Protein AF-A0A2R7KBV0-F1 (afdb_monomer)

Foldseek 3Di:
DDKAWDPPPDPDPVVVVVVVVVLVVFWQWAWEWDDDPPGITIIIDTDGDDVPQQPLCVVDPQQAEHDYPPLQQAQAADNYGHCSHLLNVLCSVCSVVCCPPVVVLNVLLVVLSHDPPLVVSLVVNVVSLVVCLVVPDPVSRRDPSSRDDSCSHDD

Secondary structure (DSSP, 8-state):
-EEEEES-SSS-HHHHHHHHHHHHHHSEEEEEEEEETTEEEEEEEEE-----S-GGGTTSTT--EEEESTT------SS-EETTSHHHHHHHHHHHHHHHH-HHHHHHHHHGGG-S-HHHHHHHHHHHHHHHHHHS-TTTPPPGGG---GGGG--

Radius of gyration: 16.35 Å; Cα contacts (8 Å, |Δi|>4): 195; chains: 1; bounding box: 40×25×45 Å

Solvent-accessible surface area (backbone atoms only — not comparable to full-atom values): 8967 Å² total; per-residue (Å²): 122,53,80,45,76,49,81,62,93,49,101,40,71,67,60,48,52,51,54,52,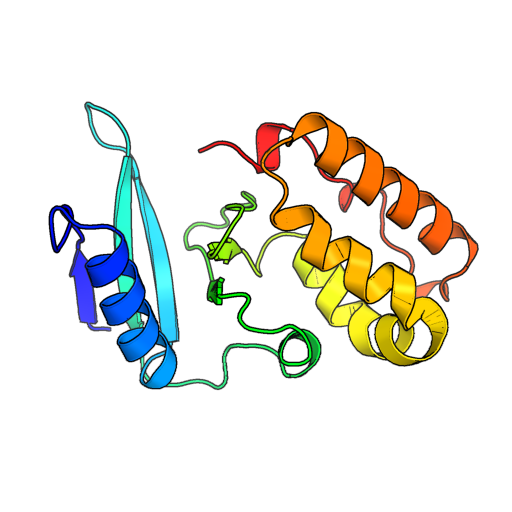49,57,44,58,77,68,25,34,59,35,40,36,78,45,83,49,101,86,56,73,44,50,33,39,36,43,42,76,67,55,92,73,73,55,74,68,57,67,82,46,86,86,64,40,67,30,48,51,55,89,82,46,62,43,41,44,67,54,67,46,35,27,49,70,16,61,49,44,47,51,43,55,75,32,26,69,59,27,55,74,75,36,38,71,58,46,50,48,60,58,58,43,48,57,51,86,53,57,68,62,31,37,54,50,46,39,53,51,51,60,52,40,51,76,70,46,58,83,96,58,39,69,57,80,83,43,52,66,52,76,70,33,68,53,135

Structure (mmCIF, N/CA/C/O backbone):
data_AF-A0A2R7KBV0-F1
#
_entry.id   AF-A0A2R7KBV0-F1
#
loop_
_atom_site.group_PDB
_atom_site.id
_atom_site.type_symbol
_atom_site.label_atom_id
_atom_site.label_alt_id
_atom_site.label_comp_id
_atom_site.label_asym_id
_atom_site.label_entity_id
_atom_site.label_seq_id
_atom_site.pdbx_PDB_ins_code
_atom_site.Cartn_x
_atom_site.Cartn_y
_atom_site.Cartn_z
_atom_site.occupancy
_atom_site.B_iso_or_equiv
_atom_site.auth_seq_id
_atom_site.auth_comp_id
_atom_site.auth_asym_id
_atom_site.auth_atom_id
_atom_site.pdbx_PDB_model_num
ATOM 1 N N . SER A 1 1 ? -2.240 -15.409 -21.882 1.00 54.91 1 SER A N 1
ATOM 2 C CA . SER A 1 1 ? -1.669 -14.152 -21.367 1.00 54.91 1 SER A CA 1
ATOM 3 C C . SER A 1 1 ? -0.742 -13.577 -22.419 1.00 54.91 1 SER A C 1
ATOM 5 O O . SER A 1 1 ? -0.013 -14.332 -23.056 1.00 54.91 1 SER A O 1
ATOM 7 N N . VAL A 1 2 ? -0.813 -12.267 -22.657 1.00 59.50 2 VAL A N 1
ATOM 8 C CA . VAL A 1 2 ? 0.133 -11.575 -23.544 1.00 59.50 2 VAL A CA 1
ATOM 9 C C . VAL A 1 2 ? 1.276 -11.070 -22.670 1.00 59.50 2 VAL A C 1
ATOM 11 O O . VAL A 1 2 ? 1.040 -10.358 -21.694 1.00 59.50 2 VAL A O 1
ATOM 14 N N . VAL A 1 3 ? 2.503 -11.486 -22.988 1.00 54.00 3 VAL A N 1
ATOM 15 C CA . VAL A 1 3 ? 3.711 -11.042 -22.281 1.00 54.00 3 VAL A CA 1
ATOM 16 C C . VAL A 1 3 ? 4.229 -9.781 -22.951 1.00 54.00 3 VAL A C 1
ATOM 18 O O . VAL A 1 3 ? 4.500 -9.781 -24.151 1.00 54.00 3 VAL A O 1
ATOM 21 N N . PHE A 1 4 ? 4.391 -8.720 -22.170 1.00 59.19 4 PHE A N 1
ATOM 22 C CA . PHE A 1 4 ? 4.895 -7.437 -22.626 1.00 59.19 4 PHE A CA 1
ATOM 23 C C . PHE A 1 4 ? 6.186 -7.105 -21.873 1.00 59.19 4 PHE A C 1
ATOM 25 O O . PHE A 1 4 ? 6.184 -6.655 -20.727 1.00 59.19 4 PHE A O 1
ATOM 32 N N . LYS A 1 5 ? 7.326 -7.373 -22.515 1.00 50.88 5 LYS A N 1
ATOM 33 C CA . LYS A 1 5 ? 8.647 -7.094 -21.939 1.00 50.88 5 LYS A CA 1
ATOM 34 C C . LYS A 1 5 ? 9.022 -5.642 -22.206 1.00 50.88 5 LYS A C 1
ATOM 36 O O . LYS A 1 5 ? 9.054 -5.222 -23.361 1.00 50.88 5 LYS A O 1
ATOM 41 N N . SER A 1 6 ? 9.270 -4.876 -21.147 1.00 53.38 6 SER A N 1
ATOM 42 C CA . SER A 1 6 ? 9.641 -3.468 -21.255 1.00 53.38 6 SER A CA 1
ATOM 43 C C . SER A 1 6 ? 11.149 -3.292 -21.172 1.00 53.38 6 SER A C 1
ATOM 45 O O . SER A 1 6 ? 11.678 -3.024 -20.094 1.00 53.38 6 SER A O 1
ATOM 47 N N . ALA A 1 7 ? 11.817 -3.237 -22.317 1.00 43.31 7 ALA A N 1
ATOM 48 C CA . ALA A 1 7 ? 13.071 -2.502 -22.399 1.00 43.31 7 ALA A CA 1
ATOM 49 C C . ALA A 1 7 ? 12.731 -1.033 -22.702 1.00 43.31 7 ALA A C 1
ATOM 51 O O . ALA A 1 7 ? 12.784 -0.630 -23.854 1.00 43.31 7 ALA A O 1
ATOM 52 N N . ASN A 1 8 ? 12.297 -0.261 -21.694 1.00 45.56 8 ASN A N 1
ATOM 53 C CA . ASN A 1 8 ? 11.974 1.175 -21.804 1.00 45.56 8 ASN A CA 1
ATOM 54 C C . ASN A 1 8 ? 11.218 1.561 -23.099 1.00 45.56 8 ASN A C 1
ATOM 56 O O . ASN A 1 8 ? 11.836 2.053 -24.041 1.00 45.56 8 ASN A O 1
ATOM 60 N N . PHE A 1 9 ? 9.892 1.360 -23.148 1.00 49.53 9 PHE A N 1
ATOM 61 C CA . PHE A 1 9 ? 9.074 1.601 -24.357 1.00 49.53 9 PHE A CA 1
ATOM 62 C C . PHE A 1 9 ? 9.349 2.935 -25.053 1.00 49.53 9 PHE A C 1
ATOM 64 O O . PHE A 1 9 ? 9.396 2.992 -26.281 1.00 49.53 9 PHE A O 1
ATOM 71 N N . TYR A 1 10 ? 9.581 3.984 -24.267 1.00 45.59 10 TYR A N 1
ATOM 72 C CA . TYR A 1 10 ? 10.082 5.270 -24.725 1.00 45.59 10 TYR A CA 1
ATOM 73 C C . TYR A 1 10 ? 11.101 5.814 -23.7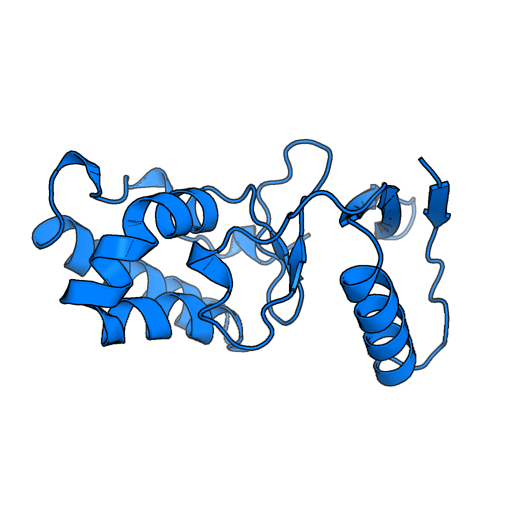20 1.00 45.59 10 TYR A C 1
ATOM 75 O O . TYR A 1 10 ? 11.023 5.536 -22.523 1.00 45.59 10 TYR A O 1
ATOM 83 N N . SER A 1 11 ? 12.016 6.668 -24.179 1.00 54.53 11 SER A N 1
ATOM 84 C CA . SER A 1 11 ? 12.956 7.418 -23.328 1.00 54.53 11 SER A CA 1
ATOM 85 C C . SER A 1 11 ? 12.284 8.471 -22.427 1.00 54.53 11 SER A C 1
ATOM 87 O O . SER A 1 11 ? 12.976 9.238 -21.765 1.00 54.53 11 SER A O 1
ATOM 89 N N . ASN A 1 12 ? 10.948 8.544 -22.427 1.00 63.28 12 ASN A N 1
ATOM 90 C CA . ASN A 1 12 ? 10.161 9.579 -21.771 1.00 63.28 12 ASN A CA 1
ATOM 91 C C . ASN A 1 12 ? 9.165 8.966 -20.769 1.00 63.28 12 ASN A C 1
ATOM 93 O O . ASN A 1 12 ? 8.214 8.283 -21.157 1.00 63.28 12 ASN A O 1
ATOM 97 N N . ASP A 1 13 ? 9.358 9.277 -19.488 1.00 64.06 13 ASP A N 1
ATOM 98 C CA . ASP A 1 13 ? 8.553 8.777 -18.365 1.00 64.06 13 ASP A CA 1
ATOM 99 C C . ASP A 1 13 ? 7.076 9.183 -18.425 1.00 64.06 13 ASP A C 1
ATOM 101 O O . ASP A 1 13 ? 6.209 8.433 -17.972 1.00 64.06 13 ASP A O 1
ATOM 105 N N . VAL A 1 14 ? 6.763 10.329 -19.037 1.00 65.75 14 VAL A N 1
ATOM 106 C CA . VAL A 1 14 ? 5.379 10.791 -19.226 1.00 65.75 14 VAL A CA 1
ATOM 107 C C . VAL A 1 14 ? 4.654 9.888 -20.219 1.00 65.75 14 VAL A C 1
ATOM 109 O O . VAL A 1 14 ? 3.524 9.469 -19.977 1.00 65.75 14 VAL A O 1
ATOM 112 N N . VAL A 1 15 ? 5.323 9.536 -21.319 1.00 64.25 15 VAL A N 1
ATOM 113 C CA . VAL A 1 15 ? 4.763 8.652 -22.349 1.00 64.25 15 VAL A CA 1
ATOM 114 C C . VAL A 1 15 ? 4.576 7.246 -21.784 1.00 64.25 15 VAL A C 1
ATOM 116 O O . VAL A 1 15 ? 3.501 6.669 -21.931 1.00 64.25 15 VAL A O 1
ATOM 119 N N . ASN A 1 16 ? 5.570 6.730 -21.057 1.00 67.00 16 ASN A N 1
ATOM 120 C CA . ASN A 1 16 ? 5.471 5.428 -20.392 1.00 67.00 16 ASN A CA 1
ATOM 121 C C . ASN A 1 16 ? 4.308 5.392 -19.386 1.00 67.00 16 ASN A C 1
ATOM 123 O O . ASN A 1 16 ? 3.530 4.439 -19.373 1.00 67.00 16 ASN A O 1
ATOM 127 N N . SER A 1 17 ? 4.141 6.453 -18.592 1.00 68.69 17 SER A N 1
ATOM 128 C CA . SER A 1 17 ? 3.025 6.591 -17.649 1.00 68.69 17 SER A CA 1
ATOM 129 C C . SER A 1 17 ? 1.667 6.628 -18.353 1.00 68.69 17 SER A C 1
ATOM 131 O O . SER A 1 17 ? 0.721 5.997 -17.879 1.00 68.69 17 SER A O 1
ATOM 133 N N . PHE A 1 18 ? 1.557 7.327 -19.485 1.00 67.81 18 PHE A N 1
ATOM 134 C CA . PHE A 1 18 ? 0.317 7.410 -20.259 1.00 67.81 18 PHE A CA 1
ATOM 135 C C . PHE A 1 18 ? -0.059 6.073 -20.911 1.00 67.81 18 PHE A C 1
ATOM 137 O O . PHE A 1 18 ? -1.211 5.656 -20.834 1.00 67.81 18 PHE A O 1
ATOM 144 N N . PHE A 1 19 ? 0.911 5.359 -21.489 1.00 71.94 19 PHE A N 1
ATOM 145 C CA . PHE A 1 19 ? 0.677 4.020 -22.035 1.00 71.94 19 PHE A CA 1
ATOM 146 C C . PHE A 1 19 ? 0.234 3.035 -20.957 1.00 71.94 19 PHE A C 1
ATOM 148 O O . PHE A 1 19 ? -0.752 2.331 -21.151 1.00 71.94 19 PHE A O 1
ATOM 155 N N . LEU A 1 20 ? 0.922 3.014 -19.812 1.00 71.75 20 LEU A N 1
ATOM 156 C CA . LEU A 1 20 ? 0.528 2.166 -18.688 1.00 71.75 20 LEU A CA 1
ATOM 157 C C . LEU A 1 20 ? -0.881 2.504 -18.198 1.00 71.75 20 LEU A C 1
ATOM 159 O O . LEU A 1 20 ? -1.669 1.595 -17.981 1.00 71.75 20 LEU A O 1
ATOM 163 N N . TYR A 1 21 ? -1.229 3.792 -18.129 1.00 71.81 21 TYR A N 1
ATOM 164 C CA . TYR A 1 21 ? -2.582 4.211 -17.769 1.00 71.81 21 TYR A CA 1
ATOM 165 C C . TYR A 1 21 ? -3.627 3.658 -18.746 1.00 71.81 21 TYR A C 1
ATOM 167 O O . TYR A 1 21 ? -4.610 3.064 -18.320 1.00 71.81 21 TYR A O 1
ATOM 175 N N . ILE A 1 22 ? -3.403 3.785 -20.060 1.00 72.00 22 ILE A N 1
ATOM 176 C CA . ILE A 1 22 ? -4.310 3.212 -21.067 1.00 72.00 22 ILE A CA 1
ATOM 177 C C . ILE A 1 22 ? -4.441 1.696 -20.885 1.00 72.00 22 ILE A C 1
ATOM 179 O O . ILE A 1 22 ? -5.551 1.171 -20.967 1.00 72.00 22 ILE A O 1
ATOM 183 N N . LEU A 1 23 ? -3.335 0.990 -20.637 1.00 75.69 23 LEU A N 1
ATOM 184 C CA . LEU A 1 23 ? -3.361 -0.453 -20.403 1.00 75.69 23 LEU A CA 1
ATOM 185 C C . LEU A 1 23 ? -4.167 -0.804 -19.148 1.00 75.69 23 LEU A C 1
ATOM 187 O O . LEU A 1 23 ? -5.023 -1.675 -19.224 1.00 75.69 23 LEU A O 1
ATOM 191 N N . GLU A 1 24 ? -3.968 -0.090 -18.041 1.00 69.81 24 GLU A N 1
ATOM 192 C CA . GLU A 1 24 ? -4.709 -0.273 -16.784 1.00 69.81 24 GLU A CA 1
ATOM 193 C C . GLU A 1 24 ? -6.220 -0.043 -16.943 1.00 69.81 24 GLU A C 1
ATOM 195 O O . GLU A 1 24 ? -7.011 -0.700 -16.275 1.00 69.81 24 GLU A O 1
ATOM 200 N N . GLN A 1 25 ? -6.644 0.854 -17.842 1.00 70.75 25 GLN A N 1
ATOM 201 C CA . GLN A 1 25 ? -8.071 1.073 -18.119 1.00 70.75 25 GLN A CA 1
ATOM 202 C C . GLN A 1 25 ? -8.728 -0.069 -18.915 1.00 70.75 25 GLN A C 1
ATOM 204 O O . GLN A 1 25 ? -9.952 -0.130 -18.982 1.00 70.75 25 GLN A O 1
ATOM 209 N N . ASN A 1 26 ? -7.942 -0.942 -19.555 1.00 70.50 26 ASN A N 1
ATOM 210 C CA . ASN A 1 26 ? -8.446 -1.944 -20.503 1.00 70.50 26 ASN A CA 1
ATOM 211 C C . ASN A 1 26 ? -8.033 -3.388 -20.164 1.00 70.50 26 ASN A C 1
ATOM 213 O O . ASN A 1 26 ? -8.579 -4.327 -20.742 1.00 70.50 26 ASN A O 1
ATOM 217 N N . PHE A 1 27 ? -7.079 -3.582 -19.252 1.00 73.69 27 PHE A N 1
ATOM 218 C CA . PHE A 1 27 ? -6.499 -4.880 -18.917 1.00 73.69 27 PHE A CA 1
ATOM 219 C C . PHE A 1 27 ? -6.086 -4.936 -17.448 1.00 73.69 27 PHE A C 1
ATOM 221 O O . PHE A 1 27 ? -5.672 -3.935 -16.861 1.00 73.69 27 PHE A O 1
ATOM 228 N N . THR A 1 28 ? -6.082 -6.138 -16.874 1.00 72.31 28 THR A N 1
ATOM 229 C CA . THR A 1 28 ? -5.343 -6.377 -15.632 1.00 72.31 28 THR A CA 1
ATOM 230 C C . THR A 1 28 ? -3.850 -6.447 -15.960 1.00 72.31 28 THR A C 1
ATOM 232 O O . THR A 1 28 ? -3.425 -7.255 -16.791 1.00 72.31 28 THR A O 1
ATOM 235 N N . VAL A 1 29 ? -3.052 -5.598 -15.307 1.00 73.06 29 VAL A N 1
ATOM 236 C CA . VAL A 1 29 ? -1.599 -5.501 -15.504 1.00 73.06 29 VAL A CA 1
ATOM 237 C C . VAL A 1 29 ? -0.880 -6.111 -14.299 1.00 73.06 29 VAL A C 1
ATOM 239 O O . VAL A 1 29 ? -0.909 -5.548 -13.207 1.00 73.06 29 VAL A O 1
ATOM 242 N N . ASN A 1 30 ? -0.209 -7.249 -14.485 1.00 72.81 30 ASN A N 1
ATOM 243 C CA . ASN A 1 30 ? 0.689 -7.817 -13.473 1.00 72.81 30 ASN A CA 1
ATOM 244 C C . ASN A 1 30 ? 2.132 -7.398 -13.759 1.00 72.81 30 ASN A C 1
ATOM 246 O O . ASN A 1 30 ? 2.537 -7.307 -14.921 1.00 72.81 30 ASN A O 1
ATOM 250 N N . ILE A 1 31 ? 2.910 -7.155 -12.705 1.00 72.88 31 ILE A N 1
ATOM 251 C CA . ILE A 1 31 ? 4.314 -6.752 -12.815 1.00 72.88 31 ILE A CA 1
ATOM 252 C C . ILE A 1 31 ? 5.196 -7.883 -12.291 1.00 72.88 31 ILE A C 1
ATOM 254 O O . ILE A 1 31 ? 5.051 -8.338 -11.157 1.00 72.88 31 ILE A O 1
ATOM 258 N N . SER A 1 32 ? 6.167 -8.293 -13.099 1.00 72.19 32 SER A N 1
ATOM 259 C CA . SER A 1 32 ? 7.284 -9.126 -12.668 1.00 72.19 32 SER A CA 1
ATOM 260 C C . SER A 1 32 ? 8.574 -8.326 -12.777 1.00 72.19 32 SER A C 1
ATOM 262 O O . SER A 1 32 ? 8.744 -7.511 -13.680 1.00 72.19 32 SER A O 1
ATOM 264 N N . THR A 1 33 ? 9.495 -8.525 -11.840 1.00 68.94 33 THR A N 1
ATOM 265 C CA . THR A 1 33 ? 10.834 -7.932 -11.915 1.00 68.94 33 THR A CA 1
ATOM 266 C C . THR A 1 33 ? 11.851 -9.057 -12.041 1.00 68.94 33 THR A C 1
ATOM 268 O O . THR A 1 33 ? 11.973 -9.904 -11.150 1.00 68.94 33 THR A O 1
ATOM 271 N N . VAL A 1 34 ? 12.565 -9.064 -13.160 1.00 74.06 34 VAL A N 1
ATOM 272 C CA . VAL A 1 34 ? 13.550 -10.071 -13.545 1.00 74.06 34 VAL A CA 1
ATOM 273 C C . VAL A 1 34 ? 14.942 -9.530 -13.240 1.00 74.06 34 VAL A C 1
ATOM 275 O O . VAL A 1 34 ? 15.285 -8.411 -13.618 1.00 74.06 34 VAL A O 1
ATOM 278 N N . SER A 1 35 ? 15.751 -10.312 -12.524 1.00 68.75 35 SER A N 1
ATOM 279 C CA . SER A 1 35 ? 17.153 -9.967 -12.279 1.00 68.75 35 SER A CA 1
ATOM 280 C C . SER A 1 35 ? 17.981 -10.228 -13.537 1.00 68.75 35 SER A C 1
ATOM 282 O O . SER A 1 35 ? 17.924 -11.316 -14.109 1.00 68.75 35 SER A O 1
ATOM 284 N N . LEU A 1 36 ? 18.741 -9.222 -13.964 1.00 71.50 36 LEU A N 1
ATOM 285 C CA . LEU A 1 36 ? 19.692 -9.302 -15.068 1.00 71.50 36 LEU A CA 1
ATOM 286 C C . LEU A 1 36 ? 21.127 -9.236 -14.531 1.00 71.50 36 LEU A C 1
ATOM 288 O O . LEU A 1 36 ? 21.372 -8.816 -13.402 1.00 71.50 36 LEU A O 1
ATOM 292 N N . ALA A 1 37 ? 22.103 -9.592 -15.374 1.00 72.62 37 ALA A N 1
ATOM 293 C CA . ALA A 1 37 ? 23.528 -9.506 -15.027 1.00 72.62 37 ALA A CA 1
ATOM 294 C C . ALA A 1 37 ? 23.965 -8.087 -14.597 1.00 72.62 37 ALA A C 1
ATOM 296 O O . ALA A 1 37 ? 24.907 -7.942 -13.823 1.00 72.62 37 ALA A O 1
ATOM 297 N N . TYR A 1 38 ? 23.258 -7.055 -15.070 1.00 55.31 38 TYR A N 1
ATOM 298 C CA . TYR A 1 38 ? 23.446 -5.659 -14.682 1.00 55.31 38 TYR A CA 1
ATOM 299 C C . TYR A 1 38 ? 22.093 -5.015 -14.356 1.00 55.31 38 TYR A C 1
ATOM 301 O O . TYR A 1 38 ? 21.511 -4.310 -15.177 1.00 55.31 38 TYR A O 1
ATOM 309 N N . GLY A 1 39 ? 21.591 -5.270 -13.148 1.00 67.81 39 GLY A N 1
ATOM 310 C CA . GLY A 1 39 ? 20.392 -4.623 -12.614 1.00 67.81 39 GLY A CA 1
ATOM 311 C C . GLY A 1 39 ? 19.126 -5.466 -12.740 1.00 67.81 39 GLY A C 1
ATOM 312 O O . GLY A 1 39 ? 19.163 -6.693 -12.658 1.00 67.81 39 GLY A O 1
ATOM 313 N N . TYR A 1 40 ? 17.991 -4.792 -12.896 1.00 62.91 40 TYR A N 1
ATOM 314 C CA . TYR A 1 40 ? 16.673 -5.417 -12.938 1.00 62.91 40 TYR A CA 1
ATOM 315 C C . TYR A 1 40 ? 15.882 -4.901 -14.137 1.00 62.91 40 TYR A C 1
ATOM 317 O O . TYR A 1 40 ? 15.901 -3.705 -14.427 1.00 62.91 40 TYR A O 1
ATOM 325 N N . GLU A 1 41 ? 15.153 -5.793 -14.799 1.00 69.00 41 GLU A N 1
ATOM 326 C CA . GLU A 1 41 ? 14.177 -5.455 -15.834 1.00 69.00 41 GLU A CA 1
ATOM 327 C C . GLU A 1 41 ? 12.766 -5.726 -15.314 1.00 69.00 41 GLU A C 1
ATOM 329 O O . GLU A 1 41 ? 12.537 -6.673 -14.561 1.00 69.00 41 GLU A O 1
ATOM 334 N N . ARG A 1 42 ? 11.809 -4.877 -15.692 1.00 69.94 42 ARG A N 1
ATOM 335 C CA . ARG A 1 42 ? 10.397 -5.067 -15.354 1.00 69.94 42 ARG A CA 1
ATOM 336 C C . ARG A 1 42 ? 9.662 -5.616 -16.566 1.00 69.94 42 ARG A C 1
ATOM 338 O O . ARG A 1 42 ? 9.693 -5.028 -17.645 1.00 69.94 42 ARG A O 1
ATOM 345 N N . GLU A 1 43 ? 8.960 -6.715 -16.363 1.00 73.94 43 GLU A N 1
ATOM 346 C CA . GLU A 1 43 ? 8.075 -7.319 -17.346 1.00 73.94 43 GLU A CA 1
ATOM 347 C C . GLU A 1 43 ? 6.627 -7.095 -16.914 1.00 73.94 43 GLU A C 1
ATOM 349 O O . GLU A 1 43 ? 6.290 -7.241 -15.738 1.00 73.94 43 GLU A O 1
ATOM 354 N N . TYR A 1 44 ? 5.773 -6.731 -17.866 1.00 73.69 44 TYR A N 1
ATOM 355 C CA . TYR A 1 44 ? 4.352 -6.517 -17.635 1.00 73.69 44 TYR A CA 1
ATOM 356 C C . TYR A 1 44 ? 3.568 -7.628 -18.324 1.00 73.69 44 TYR A C 1
ATOM 358 O O . TYR A 1 44 ? 3.850 -8.009 -19.462 1.00 73.69 44 TYR A O 1
ATOM 366 N N . TYR A 1 45 ? 2.563 -8.145 -17.639 1.00 76.38 45 TYR A N 1
ATOM 367 C CA . TYR A 1 45 ? 1.733 -9.235 -18.126 1.00 76.38 45 TYR A CA 1
ATOM 368 C C . TYR A 1 45 ? 0.294 -8.757 -18.179 1.00 76.38 45 TYR A C 1
ATOM 370 O O . TYR A 1 45 ? -0.257 -8.332 -17.164 1.00 76.38 45 TYR A O 1
ATOM 378 N N . LEU A 1 46 ? -0.298 -8.825 -19.371 1.00 75.12 46 LEU A N 1
ATOM 379 C CA . LEU A 1 46 ? -1.679 -8.418 -19.599 1.00 75.12 46 LEU A CA 1
ATOM 380 C C . LEU A 1 46 ? -2.590 -9.647 -19.574 1.00 75.12 46 LEU A C 1
ATOM 382 O O . LEU A 1 46 ? -2.350 -10.643 -20.279 1.00 75.12 46 LEU A O 1
ATOM 386 N N . SER A 1 47 ? -3.652 -9.558 -18.783 1.00 72.25 47 SER A N 1
ATOM 387 C CA . SER A 1 47 ? -4.781 -10.488 -18.795 1.00 72.25 47 SER A CA 1
ATOM 388 C C . SER A 1 47 ? -6.097 -9.745 -19.021 1.00 72.25 47 SER A C 1
ATOM 390 O O . SER A 1 47 ? -6.143 -8.514 -18.960 1.00 72.25 47 SER A O 1
ATOM 392 N N . GLU A 1 48 ? -7.157 -10.501 -19.326 1.00 72.38 48 GLU A N 1
ATOM 393 C CA . GLU A 1 48 ? -8.512 -9.951 -19.402 1.00 72.38 48 GLU A CA 1
ATOM 394 C C . GLU A 1 48 ? -8.857 -9.193 -18.119 1.00 72.38 48 GLU A C 1
ATOM 396 O O . GLU A 1 48 ? -8.325 -9.492 -17.048 1.00 72.38 48 GLU A O 1
ATOM 401 N N . LEU A 1 49 ? -9.700 -8.175 -18.284 1.00 63.25 49 LEU A N 1
ATOM 402 C CA . LEU A 1 49 ? -10.116 -7.249 -17.242 1.00 63.25 49 LEU A CA 1
ATOM 403 C C . LEU A 1 49 ? -10.963 -8.007 -16.212 1.00 63.25 49 LEU A C 1
ATOM 405 O O . LEU A 1 49 ? -12.181 -8.104 -16.331 1.00 63.25 49 LEU A O 1
ATOM 409 N N . ASP A 1 50 ? -10.300 -8.563 -15.207 1.00 61.66 50 ASP A N 1
ATOM 410 C CA . ASP A 1 50 ? -10.935 -8.860 -13.931 1.00 61.66 50 ASP A CA 1
ATOM 411 C C . ASP A 1 50 ? -10.976 -7.538 -13.156 1.00 61.66 50 ASP A C 1
ATOM 413 O O . ASP A 1 50 ? -10.012 -6.769 -13.206 1.00 61.66 50 ASP A O 1
ATOM 417 N N . PHE A 1 51 ? -12.081 -7.225 -12.476 1.00 56.19 51 PHE A N 1
ATOM 418 C CA . PHE A 1 51 ? -12.189 -6.034 -11.620 1.00 56.19 51 PHE A CA 1
ATOM 419 C C . PHE A 1 51 ? -11.127 -6.113 -10.517 1.00 56.19 51 PHE A C 1
ATOM 421 O O . PHE A 1 51 ? -11.323 -6.768 -9.497 1.00 56.19 51 PHE A O 1
ATOM 428 N N . PHE A 1 52 ? -9.951 -5.542 -10.780 1.00 62.31 52 PHE A N 1
ATOM 429 C CA . PHE A 1 52 ? -8.752 -5.925 -10.044 1.00 62.31 52 PHE A CA 1
ATOM 430 C C . PHE A 1 52 ? -8.298 -4.901 -9.002 1.00 62.31 52 PHE A C 1
ATOM 432 O O . PHE A 1 52 ? -7.559 -5.255 -8.085 1.00 62.31 52 PHE A O 1
ATOM 439 N N . ILE A 1 53 ? -8.778 -3.660 -9.079 1.00 61.41 53 ILE A N 1
ATOM 440 C CA . ILE A 1 53 ? -8.646 -2.726 -7.961 1.00 61.41 53 ILE A CA 1
ATOM 441 C C . ILE A 1 53 ? -9.831 -3.006 -7.031 1.00 61.41 53 ILE A C 1
ATOM 443 O O . ILE A 1 53 ? -10.963 -2.810 -7.468 1.00 61.41 53 ILE A O 1
ATOM 447 N N . PRO A 1 54 ? -9.601 -3.486 -5.794 1.00 70.94 54 PRO A N 1
ATOM 448 C CA . PRO A 1 54 ? -10.665 -3.629 -4.809 1.00 70.94 54 PRO A CA 1
ATOM 449 C C . PRO A 1 54 ? -11.408 -2.294 -4.660 1.00 70.94 54 PRO A C 1
ATOM 451 O O . PRO A 1 54 ? -10.753 -1.251 -4.591 1.00 70.94 54 PRO A O 1
ATOM 454 N N . ASP A 1 55 ? -12.743 -2.307 -4.618 1.00 72.25 55 ASP A N 1
ATOM 455 C CA . ASP A 1 55 ? -13.572 -1.094 -4.475 1.00 72.25 55 ASP A CA 1
ATOM 456 C C . ASP A 1 55 ? -13.136 -0.259 -3.255 1.00 72.25 55 ASP A C 1
ATOM 458 O O . ASP A 1 55 ? -13.159 0.968 -3.255 1.00 72.25 55 ASP A O 1
ATOM 462 N N . GLU A 1 56 ? -12.620 -0.924 -2.226 1.00 76.00 56 GLU A N 1
ATOM 463 C CA . GLU A 1 56 ? -12.016 -0.330 -1.038 1.00 76.00 56 GLU A CA 1
ATOM 464 C C . GLU A 1 56 ? -10.911 0.689 -1.355 1.00 76.00 56 GLU A C 1
ATOM 466 O O . GLU A 1 56 ? -10.711 1.663 -0.626 1.00 76.00 56 GLU A O 1
ATOM 471 N N . LEU A 1 57 ? -10.176 0.451 -2.440 1.00 72.81 57 LEU A N 1
ATOM 472 C CA . LEU A 1 57 ? -9.063 1.264 -2.904 1.00 72.81 57 LEU A CA 1
ATOM 473 C C . LEU A 1 57 ? -9.481 2.300 -3.959 1.00 72.81 57 LEU A C 1
ATOM 475 O O . LEU A 1 57 ? -8.710 3.220 -4.231 1.00 72.81 57 LEU A O 1
ATOM 479 N N . SER A 1 58 ? -10.703 2.223 -4.503 1.00 68.56 58 SER A N 1
ATOM 480 C CA . SER A 1 58 ? -11.206 3.190 -5.491 1.00 68.56 58 SER A CA 1
ATOM 481 C C . SER A 1 58 ? -11.500 4.569 -4.893 1.00 68.56 58 SER A C 1
ATOM 483 O O . SER A 1 58 ? -11.692 5.538 -5.622 1.00 68.56 58 SER A O 1
ATOM 485 N N . HIS A 1 59 ? -11.542 4.676 -3.562 1.00 65.06 59 HIS A N 1
ATOM 486 C CA . HIS A 1 59 ? -11.705 5.939 -2.836 1.00 65.06 59 HIS A CA 1
ATOM 487 C C . HIS A 1 59 ? -10.447 6.819 -2.835 1.00 65.06 59 HIS A C 1
ATOM 489 O O . HIS A 1 59 ? -10.471 7.937 -2.316 1.00 65.06 59 HIS A O 1
ATOM 495 N N . PHE A 1 60 ? -9.355 6.323 -3.410 1.00 66.50 60 PHE A N 1
ATOM 496 C CA . PHE A 1 60 ? -8.069 6.991 -3.458 1.00 66.50 60 PHE A CA 1
ATOM 497 C C . PHE A 1 60 ? -7.736 7.315 -4.932 1.00 66.50 60 PHE A C 1
ATOM 499 O O . PHE A 1 60 ? -7.606 6.420 -5.766 1.00 66.50 60 PHE A O 1
ATOM 506 N N . GLU A 1 61 ? -7.622 8.603 -5.279 1.00 56.12 61 GLU A N 1
ATOM 507 C CA . GLU A 1 61 ? -7.294 9.070 -6.642 1.00 56.12 61 GLU A CA 1
ATOM 508 C C . GLU A 1 61 ? -5.812 8.855 -7.017 1.00 56.12 61 GLU A C 1
ATOM 510 O O . GLU A 1 61 ? -4.926 9.038 -6.190 1.00 56.12 61 GLU A O 1
ATOM 515 N N . PRO A 1 62 ? -5.506 8.687 -8.313 1.00 52.22 62 PRO A N 1
ATOM 516 C CA . PRO A 1 62 ? -5.192 7.403 -8.931 1.00 52.22 62 PRO A CA 1
ATOM 517 C C . PRO A 1 62 ? -3.934 6.748 -8.332 1.00 52.22 62 PRO A C 1
ATOM 519 O O . PRO A 1 62 ? -2.798 6.974 -8.759 1.00 52.22 62 PRO A O 1
ATOM 522 N N . PHE A 1 63 ? -4.154 5.866 -7.366 1.00 58.56 63 PHE A N 1
ATOM 523 C CA . PHE A 1 63 ? -3.137 4.947 -6.879 1.00 58.56 63 PHE A CA 1
ATOM 524 C C . PHE A 1 63 ? -3.135 3.752 -7.827 1.00 58.56 63 PHE A C 1
ATOM 526 O O . PHE A 1 63 ? -4.118 3.012 -7.883 1.00 58.56 63 PHE A O 1
ATOM 533 N N . ARG A 1 64 ? -2.085 3.571 -8.639 1.00 64.31 64 ARG A N 1
ATOM 534 C CA . ARG A 1 64 ? -2.033 2.383 -9.498 1.00 64.31 64 ARG A CA 1
ATOM 535 C C . ARG A 1 64 ? -1.559 1.225 -8.634 1.00 64.31 64 ARG A C 1
ATOM 537 O O . ARG A 1 64 ? -0.391 1.085 -8.273 1.00 64.31 64 ARG A O 1
ATOM 544 N N . PHE A 1 65 ? -2.538 0.457 -8.203 1.00 69.69 65 PHE A N 1
ATOM 545 C CA . PHE A 1 65 ? -2.367 -0.736 -7.408 1.00 69.69 65 PHE A CA 1
ATOM 546 C C . PHE A 1 65 ? -2.071 -1.912 -8.341 1.00 69.69 65 PHE A C 1
ATOM 548 O O . PHE A 1 65 ? -2.843 -2.187 -9.257 1.00 69.69 65 PHE A O 1
ATOM 555 N N . PHE A 1 66 ? -0.959 -2.610 -8.122 1.00 70.94 66 PHE A N 1
ATOM 556 C CA . PHE A 1 66 ? -0.525 -3.723 -8.966 1.00 70.94 66 PHE A CA 1
ATOM 557 C C . PHE A 1 66 ? -0.341 -5.008 -8.169 1.00 70.94 66 PHE A C 1
ATOM 559 O O . PHE A 1 66 ? 0.032 -4.995 -6.994 1.00 70.94 66 PHE A O 1
ATOM 566 N N . LYS A 1 67 ? -0.530 -6.138 -8.853 1.00 69.44 67 LYS A N 1
ATOM 567 C CA . LYS A 1 67 ? -0.102 -7.456 -8.384 1.00 69.44 67 LYS A CA 1
ATOM 568 C C . LYS A 1 67 ? 1.331 -7.708 -8.820 1.00 69.44 67 LYS A C 1
ATOM 570 O O . LYS A 1 67 ? 1.642 -7.656 -10.013 1.00 69.44 67 LYS A O 1
ATOM 575 N N . PHE A 1 68 ? 2.185 -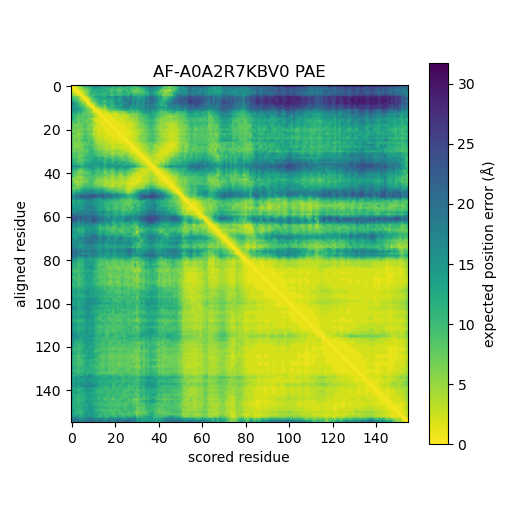8.015 -7.853 1.00 69.75 68 PHE A N 1
ATOM 576 C CA . PHE A 1 68 ? 3.553 -8.425 -8.121 1.00 69.75 68 PHE A CA 1
ATOM 577 C C . PHE A 1 68 ? 3.630 -9.947 -8.129 1.00 69.75 68 PHE A C 1
ATOM 579 O O . PHE A 1 68 ? 3.162 -10.611 -7.200 1.00 69.75 68 PHE A O 1
ATOM 586 N N . GLU A 1 69 ? 4.216 -10.501 -9.186 1.00 65.38 69 GLU A N 1
ATOM 587 C CA . GLU A 1 69 ? 4.473 -11.936 -9.274 1.00 65.38 69 GLU A CA 1
ATOM 588 C C . GLU A 1 69 ? 5.630 -12.358 -8.347 1.00 65.38 69 GLU A C 1
ATOM 590 O O . GLU A 1 69 ? 6.441 -11.538 -7.909 1.00 65.38 69 GLU A O 1
ATOM 595 N N . ASN A 1 70 ? 5.730 -13.665 -8.072 1.00 59.81 70 ASN A N 1
ATOM 596 C CA . ASN A 1 70 ? 6.779 -14.296 -7.254 1.00 59.81 70 ASN A CA 1
ATOM 597 C C . ASN A 1 70 ? 6.751 -13.979 -5.746 1.00 59.81 70 ASN A C 1
ATOM 599 O O . ASN A 1 70 ? 7.803 -13.974 -5.112 1.00 59.81 70 ASN A O 1
ATOM 603 N N . ASN A 1 71 ? 5.568 -13.754 -5.157 1.00 61.56 71 ASN A N 1
ATOM 604 C CA . ASN A 1 71 ? 5.402 -13.458 -3.719 1.00 61.56 71 ASN A CA 1
ATOM 605 C C . ASN A 1 71 ? 6.265 -12.284 -3.234 1.00 61.56 71 ASN A C 1
ATOM 607 O O . ASN A 1 71 ? 6.731 -12.265 -2.096 1.00 61.56 71 ASN A O 1
ATOM 611 N N . ARG A 1 72 ? 6.512 -11.326 -4.125 1.00 66.00 72 ARG A N 1
ATOM 612 C CA . ARG A 1 72 ? 7.234 -10.103 -3.811 1.00 66.00 72 ARG A CA 1
ATOM 613 C C . ARG A 1 72 ? 6.484 -9.314 -2.742 1.00 66.00 72 ARG A C 1
ATOM 615 O O . ARG A 1 72 ? 5.286 -9.054 -2.877 1.00 66.00 72 ARG A O 1
ATOM 622 N N . GLU A 1 73 ? 7.205 -8.969 -1.681 1.00 66.62 73 GLU A N 1
ATOM 623 C CA . GLU A 1 73 ? 6.706 -8.240 -0.511 1.00 66.62 73 GLU A CA 1
ATOM 624 C C . GLU A 1 73 ? 7.090 -6.756 -0.566 1.00 66.62 73 GLU A C 1
ATOM 626 O O . GLU A 1 73 ? 6.900 -6.047 0.408 1.00 66.62 73 GLU A O 1
ATOM 631 N N . GLU A 1 74 ? 7.671 -6.268 -1.661 1.00 73.56 74 GLU A N 1
ATOM 632 C CA . GLU A 1 74 ? 8.106 -4.879 -1.790 1.00 73.56 74 GLU A CA 1
ATOM 633 C C . GLU A 1 74 ? 6.920 -3.949 -2.068 1.00 73.56 74 GLU A C 1
ATOM 635 O O . GLU A 1 74 ? 6.006 -4.277 -2.827 1.00 73.56 74 GLU A O 1
ATOM 640 N N . LEU A 1 75 ? 6.959 -2.757 -1.482 1.00 71.62 75 LEU A N 1
ATOM 641 C CA . LEU A 1 75 ? 6.018 -1.664 -1.672 1.00 71.62 75 LEU A CA 1
ATOM 642 C C . LEU A 1 75 ? 6.680 -0.643 -2.613 1.00 71.62 75 LEU A C 1
ATOM 644 O O . LEU A 1 75 ? 7.396 0.260 -2.178 1.00 71.62 75 LEU A O 1
ATOM 648 N N . LEU A 1 76 ? 6.505 -0.809 -3.933 1.00 66.56 76 LEU A N 1
ATOM 649 C CA . LEU A 1 76 ? 7.011 0.183 -4.886 1.00 66.56 76 LEU A CA 1
ATOM 650 C C . LEU A 1 76 ? 6.230 1.497 -4.704 1.00 66.56 76 LEU A C 1
ATOM 652 O O . LEU A 1 76 ? 5.046 1.600 -5.003 1.00 66.56 76 LEU A O 1
ATOM 656 N N . VAL A 1 77 ? 6.910 2.494 -4.146 1.00 62.84 77 VAL A N 1
ATOM 657 C CA . VAL A 1 77 ? 6.354 3.816 -3.840 1.00 62.84 77 VAL A CA 1
ATOM 658 C C . VAL A 1 77 ? 6.153 4.673 -5.080 1.00 62.84 77 VAL A C 1
ATOM 660 O O . VAL A 1 77 ? 6.880 4.540 -6.067 1.00 62.84 77 VAL A O 1
ATOM 663 N N . GLY A 1 78 ? 5.182 5.582 -4.993 1.00 63.28 78 GLY A N 1
ATOM 664 C CA . GLY A 1 78 ? 4.759 6.448 -6.082 1.00 63.28 78 GLY A CA 1
ATOM 665 C C . GLY A 1 78 ? 3.545 5.862 -6.784 1.00 63.28 78 GLY A C 1
ATOM 666 O O . GLY A 1 78 ? 2.600 5.411 -6.146 1.00 63.28 78 GLY A O 1
ATOM 667 N N . ASP A 1 79 ? 3.566 5.841 -8.108 1.00 60.59 79 ASP A N 1
ATOM 668 C CA . ASP A 1 79 ? 2.431 5.410 -8.911 1.00 60.59 79 ASP A CA 1
ATOM 669 C C . ASP A 1 79 ? 2.161 3.898 -8.860 1.00 60.59 79 ASP A C 1
ATOM 671 O O . ASP A 1 79 ? 1.270 3.487 -9.578 1.00 60.59 79 ASP A O 1
ATOM 675 N N . ARG A 1 80 ? 2.890 3.051 -8.102 1.00 69.94 80 ARG A N 1
ATOM 676 C CA . ARG A 1 80 ? 2.858 1.577 -8.296 1.00 69.94 80 ARG A CA 1
ATOM 677 C C . ARG A 1 80 ? 2.816 0.721 -7.033 1.00 69.94 80 ARG A C 1
ATOM 679 O O . ARG A 1 80 ? 3.692 -0.111 -6.812 1.00 69.94 80 ARG A O 1
ATOM 686 N N . ILE A 1 81 ? 1.769 0.852 -6.233 1.00 77.25 81 ILE A N 1
ATOM 687 C CA . ILE A 1 81 ? 1.662 0.147 -4.950 1.00 77.25 81 ILE A CA 1
ATOM 688 C C . ILE A 1 81 ? 1.376 -1.350 -5.149 1.00 77.25 81 ILE A C 1
ATOM 690 O O . ILE A 1 81 ? 0.433 -1.729 -5.838 1.00 77.25 81 ILE A O 1
ATOM 694 N N . ASN A 1 82 ? 2.153 -2.216 -4.495 1.00 80.81 82 ASN A N 1
ATOM 695 C CA . ASN A 1 82 ? 1.940 -3.665 -4.507 1.00 80.81 82 ASN A CA 1
ATOM 696 C C . ASN A 1 82 ? 0.790 -4.074 -3.577 1.00 80.81 82 ASN A C 1
ATOM 698 O O . ASN A 1 82 ? 0.908 -3.946 -2.357 1.00 80.81 82 ASN A O 1
ATOM 702 N N . ILE A 1 83 ? -0.293 -4.624 -4.126 1.00 80.81 83 ILE A N 1
ATOM 703 C CA . ILE A 1 83 ? -1.445 -5.016 -3.303 1.00 80.81 83 ILE A CA 1
ATOM 704 C C . ILE A 1 83 ? -1.241 -6.291 -2.491 1.00 80.81 83 ILE A C 1
ATOM 706 O O . ILE A 1 83 ? -1.977 -6.516 -1.537 1.00 80.81 83 ILE A O 1
ATOM 710 N N . ASN A 1 84 ? -0.244 -7.103 -2.845 1.00 81.56 84 ASN A N 1
ATOM 711 C CA . ASN A 1 84 ? 0.093 -8.321 -2.106 1.00 81.56 84 ASN A CA 1
ATOM 712 C C . ASN A 1 84 ? 0.948 -8.010 -0.863 1.00 81.56 84 ASN A C 1
ATOM 714 O O . ASN A 1 84 ? 1.309 -8.906 -0.104 1.00 81.56 84 ASN A O 1
ATOM 718 N N . HIS A 1 85 ? 1.320 -6.745 -0.649 1.00 86.56 85 HIS A N 1
ATOM 719 C CA . HIS A 1 85 ? 2.045 -6.340 0.545 1.00 86.56 85 HIS A CA 1
ATOM 720 C C . HIS A 1 85 ? 1.118 -6.418 1.771 1.00 86.56 85 HIS A C 1
ATOM 722 O O . HIS A 1 85 ? 0.029 -5.847 1.757 1.00 86.56 85 HIS A O 1
ATOM 728 N N . GLN A 1 86 ? 1.576 -7.014 2.881 1.00 90.25 86 GLN A N 1
ATOM 729 C CA . GLN A 1 86 ? 0.764 -7.227 4.100 1.00 90.25 86 GLN A CA 1
ATOM 730 C C . GLN A 1 86 ? 0.073 -5.954 4.621 1.00 90.25 86 GLN A C 1
ATOM 732 O O . GLN A 1 86 ? -1.048 -6.000 5.124 1.00 90.25 86 GLN A O 1
ATOM 737 N N . PHE A 1 87 ? 0.749 -4.808 4.516 1.00 92.38 87 PHE A N 1
ATOM 738 C CA . PHE A 1 87 ? 0.163 -3.490 4.787 1.00 92.38 87 PHE A CA 1
ATOM 739 C C . PHE A 1 87 ? -1.064 -3.167 3.932 1.00 92.38 87 PHE A C 1
ATOM 741 O O . PHE A 1 87 ? -2.077 -2.747 4.484 1.00 92.38 87 PHE A O 1
ATOM 748 N N . ILE A 1 88 ? -0.999 -3.391 2.621 1.00 88.88 88 ILE A N 1
ATOM 749 C CA . ILE A 1 88 ? -2.108 -3.107 1.709 1.00 88.88 88 ILE A CA 1
ATOM 750 C C . ILE A 1 88 ? -3.227 -4.134 1.887 1.00 88.88 88 ILE A C 1
ATOM 752 O O . ILE A 1 88 ? -4.387 -3.748 1.972 1.00 88.88 88 ILE A O 1
ATOM 756 N N . GLU A 1 89 ? -2.898 -5.414 2.067 1.00 89.50 89 GLU A N 1
ATOM 757 C CA . GLU A 1 89 ? -3.893 -6.453 2.369 1.00 89.50 89 GLU A CA 1
ATOM 758 C C . GLU A 1 89 ? -4.674 -6.148 3.657 1.00 89.50 89 GLU A C 1
ATOM 760 O O . GLU A 1 89 ? -5.903 -6.250 3.700 1.00 89.50 89 GLU A O 1
ATOM 765 N N . TRP A 1 90 ? -3.971 -5.731 4.717 1.00 94.31 90 TRP A N 1
ATOM 766 C CA . TRP A 1 90 ? -4.619 -5.283 5.948 1.00 94.31 90 TRP A CA 1
ATOM 767 C C . TRP A 1 90 ? -5.478 -4.039 5.708 1.00 94.31 90 TRP A C 1
ATOM 769 O O . TRP A 1 90 ? -6.598 -3.971 6.217 1.00 94.31 90 TRP A O 1
ATOM 779 N N . TYR A 1 91 ? -4.973 -3.075 4.937 1.00 92.44 91 TYR A N 1
ATOM 780 C CA . TYR A 1 91 ? -5.699 -1.850 4.632 1.00 92.44 91 TYR A CA 1
ATOM 781 C C . TYR A 1 91 ? -7.022 -2.142 3.925 1.00 92.44 91 TYR A C 1
ATOM 783 O O . TYR A 1 91 ? -8.058 -1.658 4.370 1.00 92.44 91 TYR A O 1
ATOM 791 N N . ILE A 1 92 ? -7.007 -2.984 2.885 1.00 89.50 92 ILE A N 1
ATOM 792 C CA . ILE A 1 92 ? -8.208 -3.419 2.157 1.00 89.50 92 ILE A CA 1
ATOM 793 C C . ILE A 1 92 ? -9.210 -4.033 3.137 1.00 89.50 92 ILE A C 1
ATOM 795 O O . ILE A 1 92 ? -10.362 -3.608 3.187 1.00 89.50 92 ILE A O 1
ATOM 799 N N . LYS A 1 93 ? -8.759 -4.956 3.998 1.00 92.00 93 LYS A N 1
ATOM 800 C CA . LYS A 1 93 ? -9.616 -5.594 5.008 1.00 92.00 93 LYS A CA 1
ATOM 801 C C . LYS A 1 93 ? -10.254 -4.586 5.976 1.00 92.00 93 LYS A C 1
ATOM 803 O O . LYS A 1 93 ? -11.395 -4.769 6.390 1.00 92.00 93 LYS A O 1
ATOM 808 N N . ALA A 1 94 ? -9.512 -3.560 6.389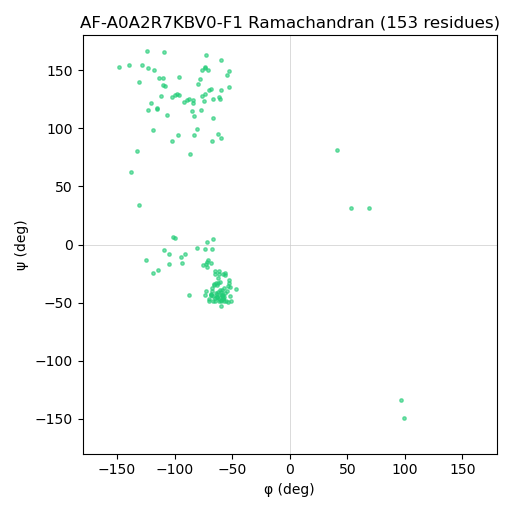 1.00 93.12 94 ALA A N 1
ATOM 809 C CA . ALA A 1 94 ? -9.960 -2.573 7.372 1.00 93.12 94 ALA A CA 1
ATOM 810 C C . ALA A 1 94 ? -10.651 -1.345 6.752 1.00 93.12 94 ALA A C 1
ATOM 812 O O . ALA A 1 94 ? -11.201 -0.524 7.490 1.00 93.12 94 ALA A O 1
ATOM 813 N N . SER A 1 95 ? -10.628 -1.221 5.426 1.00 90.81 95 SER A N 1
ATOM 814 C CA . SER A 1 95 ? -10.981 -0.022 4.658 1.00 90.81 95 SER A CA 1
ATOM 815 C C . SER A 1 95 ? -12.336 0.568 5.030 1.00 90.81 95 SER A C 1
ATOM 817 O O . SER A 1 95 ? -12.402 1.749 5.337 1.00 90.81 95 SER A O 1
ATOM 819 N N . TYR A 1 96 ? -13.396 -0.238 5.105 1.00 89.94 96 TYR A N 1
ATOM 820 C CA . TYR A 1 96 ? -14.736 0.238 5.441 1.00 89.94 96 TYR A CA 1
ATOM 821 C C . TYR A 1 96 ? -14.753 0.957 6.799 1.00 89.94 96 TYR A C 1
ATOM 823 O O . TYR A 1 96 ? -15.219 2.088 6.918 1.00 89.94 96 TYR A O 1
ATOM 831 N N . CYS A 1 97 ? -14.160 0.335 7.823 1.00 92.50 97 CYS A N 1
ATOM 832 C CA . CYS A 1 97 ? -14.060 0.924 9.157 1.00 92.50 97 CYS A CA 1
ATOM 833 C C . CYS A 1 97 ? -13.143 2.154 9.164 1.00 92.50 97 CYS A C 1
ATOM 835 O O . CYS A 1 97 ? -13.446 3.154 9.820 1.00 92.50 97 CYS A O 1
ATOM 837 N N . LEU A 1 98 ? -12.026 2.094 8.432 1.00 92.50 98 LEU A N 1
ATOM 838 C CA . LEU A 1 98 ? -11.095 3.210 8.325 1.00 92.50 98 LEU A CA 1
ATOM 839 C C . LEU A 1 98 ? -11.751 4.417 7.654 1.00 92.50 98 LEU A C 1
ATOM 841 O O . LEU A 1 98 ? -11.663 5.512 8.191 1.00 92.50 98 LEU A O 1
ATOM 845 N N . ILE A 1 99 ? -12.472 4.228 6.556 1.00 88.94 99 ILE A N 1
ATOM 846 C CA . ILE A 1 99 ? -13.151 5.293 5.815 1.00 88.94 99 ILE A CA 1
ATOM 847 C C . ILE A 1 99 ? -14.317 5.865 6.630 1.00 88.94 99 ILE A C 1
ATOM 849 O O . ILE A 1 99 ? -14.466 7.082 6.711 1.00 88.94 99 ILE A O 1
ATOM 853 N N . GLU A 1 100 ? -15.120 5.019 7.279 1.00 90.56 100 GLU A N 1
ATOM 854 C CA . GLU A 1 100 ? -16.302 5.465 8.027 1.00 90.56 100 GLU A CA 1
ATOM 855 C C . GLU A 1 100 ? -15.932 6.160 9.350 1.00 90.56 100 GLU A C 1
ATOM 857 O O . GLU A 1 100 ? -16.501 7.197 9.695 1.00 90.56 100 GLU A O 1
ATOM 862 N N . LYS A 1 101 ? -14.976 5.605 10.111 1.00 93.12 101 LYS A N 1
ATOM 863 C CA . LYS A 1 101 ? -14.712 6.009 11.508 1.00 93.12 101 LYS A CA 1
ATOM 864 C C . LYS A 1 101 ? -13.351 6.656 11.732 1.00 93.12 101 LYS A C 1
ATOM 866 O O . LYS A 1 101 ? -13.176 7.381 12.709 1.00 93.12 101 LYS A O 1
ATOM 871 N N . PHE A 1 102 ? -12.388 6.413 10.848 1.00 92.62 102 PHE A N 1
ATOM 872 C CA . PHE A 1 102 ? -11.006 6.881 10.984 1.00 92.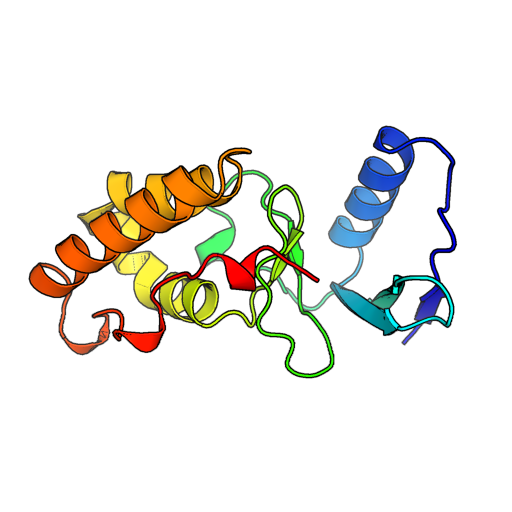62 102 PHE A CA 1
ATOM 873 C C . PHE A 1 102 ? -10.507 7.563 9.705 1.00 92.62 102 PHE A C 1
ATOM 875 O O . PHE A 1 102 ? -9.327 7.461 9.372 1.00 92.62 102 PHE A O 1
ATOM 882 N N . ASN A 1 103 ? -11.401 8.259 8.993 1.00 89.75 103 ASN A N 1
ATOM 883 C CA . ASN A 1 103 ? -11.186 8.692 7.611 1.00 89.75 103 ASN A CA 1
ATOM 884 C C . ASN A 1 103 ? -9.857 9.444 7.416 1.00 89.75 103 ASN A C 1
ATOM 886 O O . ASN A 1 103 ? -9.065 9.148 6.526 1.00 89.75 103 ASN A O 1
ATOM 890 N N . PHE A 1 104 ? -9.548 10.355 8.341 1.00 90.94 104 PHE A N 1
ATOM 891 C CA . PHE A 1 104 ? -8.290 11.095 8.331 1.00 90.94 104 PHE A CA 1
ATOM 892 C C . PHE A 1 104 ? -7.053 10.179 8.359 1.00 90.94 104 PHE A C 1
ATOM 894 O O . PHE A 1 104 ? -6.132 10.368 7.568 1.00 90.94 104 PHE A O 1
ATOM 901 N N . TYR A 1 105 ? -7.042 9.153 9.218 1.00 92.56 105 TYR A N 1
ATOM 902 C CA . TYR A 1 105 ? -5.961 8.165 9.234 1.00 92.56 105 TYR A CA 1
ATOM 903 C C . TYR A 1 105 ? -5.960 7.306 7.969 1.00 92.56 105 TYR A C 1
ATOM 905 O O . TYR A 1 105 ? -4.886 7.010 7.452 1.00 92.56 105 TYR A O 1
ATOM 913 N N . SER A 1 106 ? -7.138 6.950 7.450 1.00 90.38 106 SER A N 1
ATOM 914 C CA . SER A 1 106 ? -7.283 6.225 6.183 1.00 90.38 106 SER A CA 1
ATOM 915 C C . SER A 1 106 ? -6.559 6.944 5.044 1.00 90.38 106 SER A C 1
ATOM 917 O O . SER A 1 106 ? -5.744 6.327 4.357 1.00 90.38 106 SER A O 1
ATOM 919 N N . PHE A 1 107 ? -6.798 8.250 4.889 1.00 87.50 107 PHE A N 1
ATOM 920 C CA . PHE A 1 107 ? -6.132 9.076 3.883 1.00 87.50 107 PHE A CA 1
ATOM 921 C C . PHE A 1 107 ? -4.633 9.203 4.139 1.00 87.50 107 PHE A C 1
ATOM 923 O O . PHE A 1 107 ? -3.841 8.976 3.228 1.00 87.50 107 PHE A O 1
ATOM 930 N N . GLN A 1 108 ? -4.219 9.521 5.369 1.00 90.56 108 GLN A N 1
ATOM 931 C CA . GLN A 1 108 ? -2.797 9.686 5.683 1.00 90.56 108 GLN A CA 1
ATOM 932 C C . GLN A 1 108 ? -1.975 8.435 5.367 1.00 90.56 108 GLN A C 1
ATOM 934 O O . GLN A 1 108 ? -0.901 8.549 4.787 1.00 90.56 108 GLN A O 1
ATOM 939 N N . LEU A 1 109 ? -2.480 7.249 5.719 1.00 91.19 109 LEU A N 1
ATOM 940 C CA . LEU A 1 109 ? -1.791 5.979 5.483 1.00 91.19 109 LEU A CA 1
ATOM 941 C C . LEU A 1 109 ? -1.448 5.751 4.010 1.00 91.19 109 LEU A C 1
ATOM 943 O O . LEU A 1 109 ? -0.387 5.212 3.712 1.00 91.19 109 LEU A O 1
ATOM 947 N N . ILE A 1 110 ? -2.338 6.166 3.112 1.00 85.94 110 ILE A N 1
ATOM 948 C CA . ILE A 1 110 ? -2.201 5.960 1.674 1.00 85.94 110 ILE A CA 1
ATOM 949 C C . ILE A 1 110 ? -1.394 7.097 1.029 1.00 85.94 110 ILE A C 1
ATOM 951 O O . ILE A 1 110 ? -0.460 6.829 0.277 1.00 85.94 110 ILE A O 1
ATOM 955 N N . TYR A 1 111 ? -1.648 8.359 1.390 1.00 84.31 111 TYR A N 1
ATOM 956 C CA . TYR A 1 111 ? -0.898 9.507 0.858 1.00 84.31 111 TYR A CA 1
ATOM 957 C C . TYR A 1 111 ? 0.577 9.525 1.273 1.00 84.31 111 TYR A C 1
ATOM 959 O O . TYR A 1 111 ? 1.425 9.922 0.478 1.00 84.31 111 TYR A O 1
ATOM 967 N N . LEU A 1 112 ? 0.907 9.077 2.489 1.00 88.44 112 LEU A N 1
ATOM 968 C CA . LEU A 1 112 ? 2.299 9.015 2.948 1.00 88.44 112 LEU A CA 1
ATOM 969 C C . LEU A 1 112 ? 3.158 8.083 2.084 1.00 88.44 112 LEU A C 1
ATOM 971 O O . LEU A 1 112 ? 4.362 8.285 2.002 1.00 88.44 112 LEU A O 1
ATOM 975 N N . LEU A 1 113 ? 2.561 7.118 1.378 1.00 85.12 113 LEU A N 1
ATOM 976 C CA . LEU A 1 113 ? 3.285 6.252 0.442 1.00 85.12 113 LEU A CA 1
ATOM 977 C C . LEU A 1 113 ? 3.815 6.987 -0.800 1.00 85.12 113 LEU A C 1
ATOM 979 O O . LEU A 1 113 ? 4.472 6.356 -1.617 1.00 85.12 113 LEU A O 1
ATOM 983 N N . TYR A 1 114 ? 3.532 8.279 -0.971 1.00 78.00 114 TYR A N 1
ATOM 984 C CA . TYR A 1 114 ? 4.019 9.097 -2.090 1.00 78.00 114 TYR A CA 1
ATOM 985 C C . TYR A 1 114 ? 5.140 10.037 -1.680 1.00 78.00 114 TYR A C 1
ATOM 987 O O . TYR A 1 114 ? 5.736 10.687 -2.541 1.00 78.00 114 TYR A O 1
ATOM 995 N N . ASP A 1 115 ? 5.418 10.137 -0.383 1.00 81.31 115 ASP A N 1
ATOM 996 C CA . ASP A 1 115 ? 6.480 11.003 0.079 1.00 81.31 115 ASP A CA 1
ATOM 997 C C . ASP A 1 115 ? 7.834 10.437 -0.371 1.00 81.31 115 ASP A C 1
ATOM 999 O O . ASP A 1 115 ? 8.127 9.241 -0.272 1.00 81.31 115 ASP A O 1
ATOM 1003 N N . SER A 1 116 ? 8.667 11.322 -0.910 1.00 79.88 116 SER A N 1
ATOM 1004 C CA . SER A 1 116 ? 10.032 10.991 -1.303 1.00 79.88 116 SER A CA 1
ATOM 1005 C C . SER A 1 116 ? 10.914 10.625 -0.103 1.00 79.88 116 SER A C 1
ATOM 1007 O O . SER A 1 116 ? 11.878 9.872 -0.267 1.00 79.88 116 SER A O 1
ATOM 1009 N N . ASP A 1 117 ? 10.590 11.118 1.099 1.00 89.31 117 ASP A N 1
ATOM 1010 C CA . ASP A 1 117 ? 11.299 10.793 2.334 1.00 89.31 117 ASP A CA 1
ATOM 1011 C C . ASP A 1 117 ? 10.789 9.471 2.930 1.00 89.31 117 ASP A C 1
ATOM 1013 O O . ASP A 1 117 ? 9.821 9.397 3.695 1.00 89.31 117 ASP A O 1
ATOM 1017 N N . ARG A 1 118 ? 11.486 8.387 2.579 1.00 87.56 118 ARG A N 1
ATOM 1018 C CA . ARG A 1 118 ? 11.156 7.020 3.008 1.00 87.56 118 ARG A CA 1
ATOM 1019 C C . ARG A 1 118 ? 11.308 6.817 4.514 1.00 87.56 118 ARG A C 1
ATOM 1021 O O . ARG A 1 118 ? 10.547 6.049 5.100 1.00 87.56 118 ARG A O 1
ATOM 1028 N N . GLU A 1 119 ? 12.275 7.477 5.151 1.00 90.62 119 GLU A N 1
ATOM 1029 C CA . GLU A 1 119 ? 12.491 7.344 6.595 1.00 90.62 119 GLU A CA 1
ATOM 1030 C C . GLU A 1 119 ? 11.353 8.000 7.370 1.00 90.62 119 GLU A C 1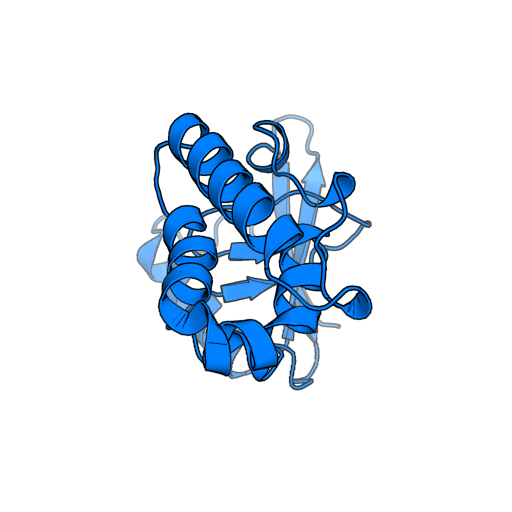
ATOM 1032 O O . GLU A 1 119 ? 10.738 7.357 8.231 1.00 90.62 119 GLU A O 1
ATOM 1037 N N . ALA A 1 120 ? 11.004 9.235 7.005 1.00 91.31 120 ALA A N 1
ATOM 1038 C CA . ALA A 1 120 ? 9.866 9.933 7.588 1.00 91.31 120 ALA A CA 1
ATOM 1039 C C . ALA A 1 120 ? 8.547 9.184 7.333 1.00 91.31 120 ALA A C 1
ATOM 1041 O O . ALA A 1 120 ? 7.717 9.068 8.242 1.00 91.31 120 ALA A O 1
ATOM 1042 N N . THR A 1 121 ? 8.379 8.615 6.136 1.00 90.06 121 THR A N 1
ATOM 1043 C CA . THR A 1 121 ? 7.213 7.802 5.756 1.00 90.06 121 THR A CA 1
ATOM 1044 C C . THR A 1 121 ? 7.050 6.588 6.661 1.00 90.06 121 THR A C 1
ATOM 1046 O O . THR A 1 121 ? 5.989 6.401 7.261 1.00 90.06 121 THR A O 1
ATOM 1049 N N . VAL A 1 122 ? 8.107 5.781 6.816 1.00 93.19 122 VAL A N 1
ATOM 1050 C CA . VAL A 1 122 ? 8.083 4.574 7.657 1.00 93.19 122 VAL A CA 1
ATOM 1051 C C . VAL A 1 122 ? 7.722 4.920 9.099 1.00 93.19 122 VAL A C 1
ATOM 1053 O O . VAL A 1 122 ? 6.872 4.257 9.698 1.00 93.19 122 VAL A O 1
ATOM 1056 N N . LEU A 1 123 ? 8.332 5.965 9.662 1.00 95.62 123 LEU A N 1
ATOM 1057 C CA . LEU A 1 123 ? 8.047 6.405 11.028 1.00 95.62 123 LEU A CA 1
ATOM 1058 C C . LEU A 1 123 ? 6.595 6.872 11.183 1.00 95.62 123 LEU A C 1
ATOM 1060 O O . LEU A 1 123 ? 5.916 6.478 12.135 1.00 95.62 123 LEU A O 1
ATOM 1064 N N . SER A 1 124 ? 6.109 7.674 10.237 1.00 95.56 124 SER A N 1
ATOM 1065 C CA . SER A 1 124 ? 4.764 8.250 10.273 1.00 95.56 124 SER A CA 1
ATOM 1066 C C . SER A 1 124 ? 3.685 7.179 10.138 1.00 95.56 124 SER A C 1
ATOM 1068 O O . SER 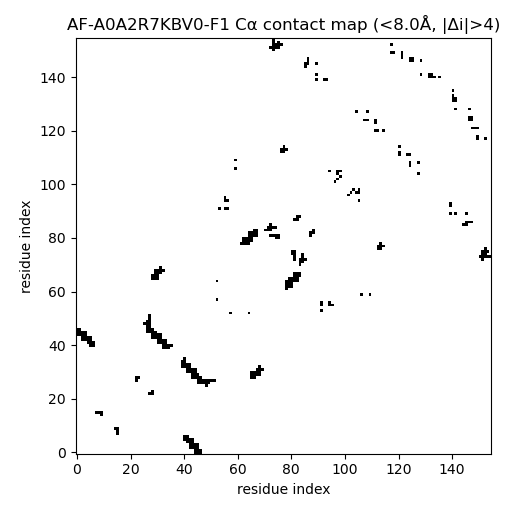A 1 124 ? 2.780 7.112 10.973 1.00 95.56 124 SER A O 1
ATOM 1070 N N . ILE A 1 125 ? 3.814 6.285 9.153 1.00 95.06 125 ILE A N 1
ATOM 1071 C CA . ILE A 1 125 ? 2.869 5.182 8.944 1.00 95.06 125 ILE A CA 1
ATOM 1072 C C . ILE A 1 125 ? 2.852 4.258 10.163 1.00 95.06 125 ILE A C 1
ATOM 1074 O O . ILE A 1 125 ? 1.781 3.977 10.701 1.00 95.06 125 ILE A O 1
ATOM 1078 N N . ASN A 1 126 ? 4.016 3.843 10.669 1.00 97.00 126 ASN A N 1
ATOM 1079 C CA . ASN A 1 126 ? 4.074 2.968 11.840 1.00 97.00 126 ASN A CA 1
ATOM 1080 C C . ASN A 1 126 ? 3.484 3.630 13.096 1.00 97.00 126 ASN A C 1
ATOM 1082 O O . ASN A 1 126 ? 2.811 2.957 13.879 1.00 97.00 126 ASN A O 1
ATOM 1086 N N . SER A 1 127 ? 3.653 4.947 13.261 1.00 97.25 127 SER A N 1
ATOM 1087 C CA . SER A 1 127 ? 3.016 5.701 14.347 1.00 97.25 127 SER A CA 1
ATOM 1088 C C . SER A 1 127 ? 1.488 5.694 14.240 1.00 97.25 127 SER A C 1
ATOM 1090 O O . SER A 1 127 ? 0.798 5.516 15.248 1.00 97.25 127 SER A O 1
ATOM 1092 N N . ILE A 1 128 ? 0.942 5.848 13.030 1.00 97.12 128 ILE A N 1
ATOM 1093 C CA . ILE A 1 128 ? -0.505 5.761 12.790 1.00 97.12 128 ILE A CA 1
ATOM 1094 C C . ILE A 1 128 ? -1.004 4.343 13.086 1.00 97.12 128 ILE A C 1
ATOM 1096 O O . ILE A 1 128 ? -1.984 4.187 13.817 1.00 97.12 128 ILE A O 1
ATOM 1100 N N . LEU A 1 129 ? -0.304 3.309 12.607 1.00 97.44 129 LEU A N 1
ATOM 1101 C CA . LEU A 1 129 ? -0.637 1.911 12.896 1.00 97.44 129 LEU A CA 1
ATOM 1102 C C . LEU A 1 129 ? -0.672 1.637 14.406 1.00 97.44 129 LEU A C 1
ATOM 1104 O O . LEU A 1 129 ? -1.601 0.996 14.889 1.00 97.44 129 LEU A O 1
ATOM 1108 N N . ASP A 1 130 ? 0.279 2.167 15.178 1.00 97.44 130 ASP A N 1
ATOM 1109 C CA . ASP A 1 130 ? 0.300 2.020 16.638 1.00 97.44 130 ASP A CA 1
ATOM 1110 C C . ASP A 1 130 ? -0.887 2.685 17.343 1.00 97.44 130 ASP A C 1
ATOM 1112 O O . ASP A 1 130 ? -1.357 2.181 18.369 1.00 97.44 130 ASP A O 1
ATOM 1116 N N . ARG A 1 131 ? -1.395 3.801 16.810 1.00 96.69 131 ARG A N 1
ATOM 1117 C CA . ARG A 1 131 ? -2.630 4.424 17.312 1.00 96.69 131 ARG A CA 1
ATOM 1118 C C . ARG A 1 131 ? -3.837 3.562 16.967 1.00 96.69 131 ARG A C 1
ATOM 1120 O O . ARG A 1 131 ? -4.632 3.263 17.853 1.00 96.69 131 ARG A O 1
ATOM 1127 N N . LEU A 1 132 ? -3.920 3.100 15.721 1.00 96.38 132 LEU A N 1
ATOM 1128 C CA . LEU A 1 132 ? -5.015 2.263 15.235 1.00 96.38 132 LEU A CA 1
ATOM 1129 C C . LEU A 1 132 ? -5.102 0.919 15.968 1.00 96.38 132 LEU A C 1
ATOM 1131 O O . LEU A 1 132 ? -6.202 0.455 16.245 1.00 96.38 132 LEU A O 1
ATOM 1135 N N . ARG A 1 133 ? -3.976 0.335 16.397 1.00 96.75 133 ARG A N 1
ATOM 1136 C CA . ARG A 1 133 ? -3.965 -0.876 17.245 1.00 96.75 133 ARG A CA 1
ATOM 1137 C C . ARG A 1 133 ? -4.712 -0.721 18.564 1.00 96.75 133 ARG A C 1
ATOM 1139 O O . ARG A 1 133 ? -5.128 -1.718 19.140 1.00 96.75 133 ARG A O 1
ATOM 1146 N N . LYS A 1 134 ? -4.834 0.508 19.067 1.00 95.75 134 LYS A N 1
ATOM 1147 C CA . LYS A 1 134 ? -5.500 0.811 20.340 1.00 95.75 134 LYS A CA 1
ATOM 1148 C C . LYS A 1 134 ? -6.970 1.177 20.163 1.00 95.75 134 LYS A C 1
ATOM 1150 O O . LYS A 1 134 ? -7.692 1.213 21.153 1.00 95.75 134 LYS A O 1
ATOM 1155 N N . THR A 1 135 ? -7.393 1.505 18.943 1.00 94.56 135 THR A N 1
ATOM 1156 C CA . THR A 1 135 ? -8.723 2.066 18.669 1.00 94.56 135 THR A CA 1
ATOM 1157 C C . THR A 1 135 ? -9.578 1.198 17.758 1.00 94.56 135 THR A C 1
ATOM 1159 O O . THR A 1 135 ? -10.798 1.330 17.789 1.00 94.56 135 THR A O 1
ATOM 1162 N N . LEU A 1 136 ? -8.970 0.347 16.929 1.00 94.00 136 LEU A N 1
ATOM 1163 C CA . LEU A 1 136 ? -9.704 -0.531 16.025 1.00 94.00 136 LEU A CA 1
ATOM 1164 C C . LEU A 1 136 ? -10.325 -1.728 16.765 1.00 94.00 136 LEU A C 1
ATOM 1166 O O . LEU A 1 136 ? -9.755 -2.201 17.750 1.00 94.00 136 LEU A O 1
ATOM 1170 N N . PRO A 1 137 ? -11.461 -2.249 16.263 1.00 93.94 137 PRO A N 1
ATOM 1171 C CA . PRO A 1 137 ? -12.007 -3.540 16.676 1.00 93.94 137 PRO A CA 1
ATOM 1172 C C . PRO A 1 137 ? -10.981 -4.669 16.529 1.00 93.94 137 PRO A C 1
ATOM 1174 O O . PRO A 1 137 ? -10.182 -4.656 15.593 1.00 93.94 137 PRO A O 1
ATOM 1177 N N . GLU A 1 138 ? -11.017 -5.649 17.435 1.00 93.06 138 GLU A N 1
ATOM 1178 C CA . GLU A 1 138 ? -10.005 -6.712 17.566 1.00 93.06 138 GLU A CA 1
ATOM 1179 C C . GLU A 1 138 ? -9.745 -7.485 16.260 1.00 93.06 138 GLU A C 1
ATOM 1181 O O . GLU A 1 138 ? -8.604 -7.816 15.941 1.00 93.06 138 GLU A O 1
ATOM 1186 N N . ASP A 1 139 ? -10.782 -7.706 15.456 1.00 93.31 139 ASP A N 1
ATOM 1187 C CA . ASP A 1 139 ? -10.722 -8.401 14.170 1.00 93.31 139 ASP A CA 1
ATOM 1188 C C . ASP A 1 139 ? -10.038 -7.590 13.051 1.00 93.31 139 ASP A C 1
ATOM 1190 O O . ASP A 1 139 ? -9.565 -8.168 12.062 1.00 93.31 139 ASP A O 1
ATOM 1194 N N . LEU A 1 140 ? -9.938 -6.267 13.219 1.00 95.88 140 LEU A N 1
ATOM 1195 C CA . LEU A 1 140 ? -9.340 -5.319 12.273 1.00 95.88 140 LEU A CA 1
ATOM 1196 C C . LEU A 1 140 ? -7.999 -4.743 12.749 1.00 95.88 140 LEU A C 1
ATOM 1198 O O . LEU A 1 140 ? -7.346 -4.013 12.000 1.00 95.88 140 LEU A O 1
ATOM 1202 N N . VAL A 1 141 ? -7.556 -5.066 13.967 1.00 95.81 141 VAL A N 1
ATOM 1203 C CA . VAL A 1 141 ? -6.287 -4.569 14.513 1.00 95.81 141 VAL A CA 1
ATOM 1204 C C . VAL A 1 141 ? -5.105 -5.016 13.633 1.00 95.81 141 VAL A C 1
ATOM 1206 O O . VAL A 1 141 ? -4.911 -6.219 13.420 1.00 95.81 141 VAL A O 1
ATOM 1209 N N . PRO A 1 142 ? -4.251 -4.087 13.149 1.00 94.94 142 PRO A N 1
ATOM 1210 C CA . PRO A 1 142 ? -3.067 -4.463 12.388 1.00 94.94 142 PRO A CA 1
ATOM 1211 C C . PRO A 1 142 ? -2.079 -5.206 13.281 1.00 94.94 142 PRO A C 1
ATOM 1213 O O . PRO A 1 142 ? -1.605 -4.691 14.301 1.00 94.94 142 PRO A O 1
ATOM 1216 N N . LYS A 1 143 ? -1.683 -6.406 12.854 1.00 95.19 143 LYS A N 1
ATOM 1217 C CA . LYS A 1 143 ? -0.598 -7.161 13.495 1.00 95.19 143 LYS A CA 1
ATOM 1218 C C . LYS A 1 143 ? 0.706 -6.360 13.442 1.00 95.19 143 LYS A C 1
ATOM 1220 O O . LYS A 1 143 ? 0.888 -5.487 12.598 1.00 95.19 143 LYS A O 1
ATOM 1225 N N . LYS A 1 144 ? 1.667 -6.670 14.317 1.00 93.00 144 LYS A N 1
ATOM 1226 C CA . LYS A 1 144 ? 2.998 -6.030 14.267 1.00 93.00 144 LYS A CA 1
ATOM 1227 C C . LYS A 1 144 ? 3.753 -6.304 12.961 1.00 93.00 144 LYS A C 1
ATOM 1229 O O . LYS A 1 144 ? 4.589 -5.495 12.583 1.00 93.00 144 LYS A O 1
ATOM 1234 N N . SER A 1 145 ? 3.451 -7.409 12.276 1.00 92.12 145 SER A N 1
ATOM 1235 C CA . SER A 1 145 ? 4.050 -7.749 10.978 1.00 92.12 145 SER A CA 1
ATOM 1236 C C . SER A 1 145 ? 3.686 -6.767 9.861 1.00 92.12 145 SER A C 1
ATOM 1238 O O . SER A 1 145 ? 4.451 -6.642 8.920 1.00 92.12 145 SER A O 1
ATOM 1240 N N . VAL A 1 146 ? 2.575 -6.033 10.007 1.00 94.12 146 VAL A N 1
ATOM 1241 C CA . VAL A 1 146 ? 2.107 -5.003 9.062 1.00 94.12 146 VAL A CA 1
ATOM 1242 C C . VAL A 1 146 ? 2.972 -3.733 9.096 1.00 94.12 146 VAL A C 1
ATOM 1244 O O . VAL A 1 146 ? 2.880 -2.910 8.191 1.00 94.12 146 VAL A O 1
ATOM 1247 N N . ASN A 1 147 ? 3.812 -3.547 10.124 1.00 94.44 147 ASN A N 1
ATOM 1248 C CA . ASN A 1 147 ? 4.694 -2.383 10.183 1.00 94.44 147 ASN A CA 1
ATOM 1249 C C . ASN A 1 147 ? 5.637 -2.345 8.981 1.00 94.44 147 ASN A C 1
ATOM 1251 O O . ASN A 1 147 ? 6.326 -3.328 8.701 1.00 94.44 147 ASN A O 1
ATOM 1255 N N . LEU A 1 148 ? 5.730 -1.168 8.370 1.00 92.19 148 LEU A N 1
ATOM 1256 C CA . LEU A 1 148 ? 6.662 -0.911 7.287 1.00 92.19 148 LEU A CA 1
ATOM 1257 C C . LEU A 1 148 ? 8.097 -0.861 7.807 1.00 92.19 148 LEU A C 1
ATOM 1259 O O . LEU A 1 148 ? 8.377 -0.460 8.944 1.00 92.19 148 LEU A O 1
ATOM 1263 N N . LYS A 1 149 ? 9.020 -1.242 6.940 1.00 91.81 149 LYS A N 1
ATOM 1264 C CA . LYS A 1 149 ? 10.465 -1.208 7.114 1.00 91.81 149 LYS A CA 1
ATOM 1265 C C . LYS A 1 149 ? 11.059 -0.492 5.917 1.00 91.81 149 LYS A C 1
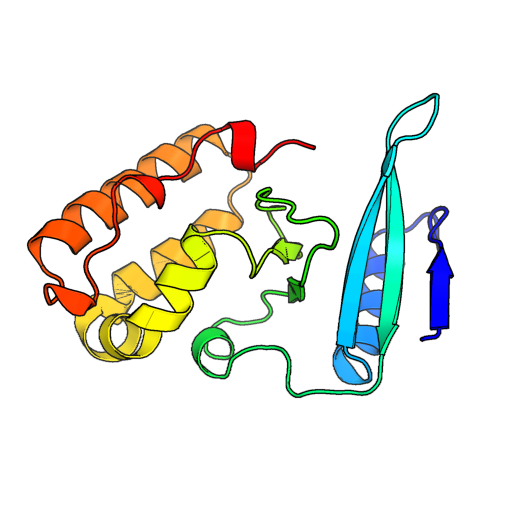ATOM 1267 O O . LYS A 1 149 ? 10.524 -0.549 4.818 1.00 91.81 149 LYS A O 1
ATOM 1272 N N . LEU A 1 150 ? 12.236 0.103 6.100 1.00 88.00 150 LEU A N 1
ATOM 1273 C CA . LEU A 1 150 ? 12.936 0.760 4.994 1.00 88.00 150 LEU A CA 1
ATOM 1274 C C . LEU A 1 150 ? 13.141 -0.175 3.803 1.00 88.00 150 LEU A C 1
ATOM 1276 O O . LEU A 1 150 ? 12.925 0.245 2.674 1.00 88.00 150 LEU A O 1
ATOM 1280 N N . LYS A 1 151 ? 13.480 -1.446 4.058 1.00 86.50 151 LYS A N 1
ATOM 1281 C CA . LYS A 1 151 ? 13.675 -2.466 3.018 1.00 86.50 151 LYS A CA 1
ATOM 1282 C C . LYS A 1 151 ? 12.462 -2.663 2.099 1.00 86.50 151 LYS A C 1
ATOM 1284 O O . LYS A 1 151 ? 12.660 -3.076 0.968 1.00 86.50 151 LYS A O 1
ATOM 1289 N N . ASP A 1 152 ? 11.251 -2.342 2.558 1.00 84.25 152 ASP A N 1
ATOM 1290 C CA . ASP A 1 152 ? 10.032 -2.529 1.767 1.00 84.25 152 ASP A CA 1
ATOM 1291 C C . ASP A 1 152 ? 10.002 -1.560 0.567 1.00 84.25 152 ASP A C 1
ATOM 1293 O O . ASP A 1 152 ? 9.283 -1.792 -0.392 1.00 84.25 152 ASP A O 1
ATOM 1297 N N . PHE A 1 15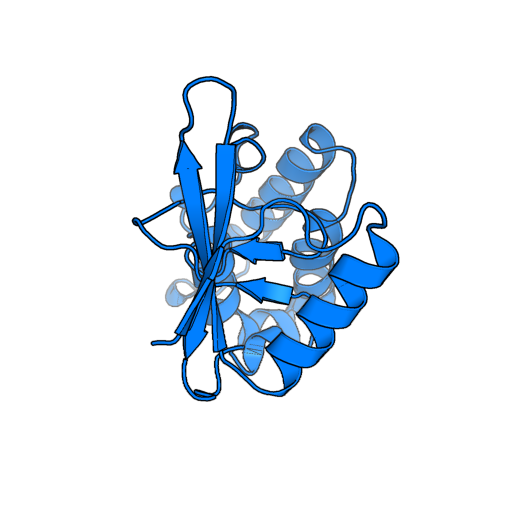3 ? 10.835 -0.511 0.573 1.00 80.31 153 PHE A N 1
ATOM 1298 C CA . PHE A 1 153 ? 10.926 0.513 -0.473 1.00 80.31 153 PHE A CA 1
ATOM 1299 C C . PHE A 1 153 ? 12.103 0.293 -1.448 1.00 80.31 153 PHE A C 1
ATOM 1301 O O . PHE A 1 153 ? 12.396 1.165 -2.276 1.00 80.31 153 PHE A O 1
ATOM 1308 N N . TYR A 1 154 ? 12.838 -0.817 -1.337 1.00 68.50 154 TYR A N 1
ATOM 1309 C CA . TYR A 1 154 ? 13.995 -1.129 -2.187 1.00 68.50 154 TYR A CA 1
ATOM 1310 C C . TYR A 1 154 ? 13.752 -2.411 -2.997 1.00 68.50 154 TYR A C 1
ATOM 1312 O O . TYR A 1 154 ? 13.023 -3.288 -2.547 1.00 68.50 154 TYR A O 1
ATOM 1320 N N . LEU A 1 155 ? 14.357 -2.482 -4.191 1.00 58.41 155 LEU A N 1
ATOM 1321 C CA . LEU A 1 155 ? 14.375 -3.651 -5.085 1.00 58.41 155 LEU A CA 1
ATOM 1322 C C . LEU A 1 155 ? 15.605 -4.530 -4.843 1.00 58.41 155 LEU A C 1
ATOM 1324 O O . LEU A 1 155 ? 16.682 -3.953 -4.563 1.00 58.41 155 LEU A O 1
#

pLDDT: mean 77.51, std 14.09, range [43.31, 97.44]

Sequence (155 aa):
SVVFKSANFYSNDVVNSFFLYILEQNFTVNISTVSLAYGYEREYYLSELDFFIPDELSHFEPFRFFKFENNREELLVGDRININHQFIEWYIKASYCLIEKFNFYSFQLIYLLYDSDREATVLSINSILDRLRKTLPEDLVPKKSVNLKLKDFYL

Mean predicted aligned error: 9.12 Å

Nearest PDB structures (foldseek):
  2b56-assembly1_A  TM=4.321E-01  e=1.545E+00  Trypanosoma brucei
  2b4v-assembly1_A  TM=4.091E-01  e=1.640E+00  Trypanosoma brucei